Protein AF-A0A947MRN4-F1 (afdb_monomer_lite)

Structure (mmCIF, N/CA/C/O backbone):
data_AF-A0A947MRN4-F1
#
_entry.id   AF-A0A947MRN4-F1
#
loop_
_atom_site.group_PDB
_atom_site.id
_atom_site.type_symbol
_atom_site.label_atom_id
_atom_site.label_alt_id
_atom_site.label_comp_id
_atom_site.label_asym_id
_atom_site.label_entity_id
_atom_site.label_seq_id
_atom_site.pdbx_PDB_ins_code
_atom_site.Cartn_x
_atom_site.Cartn_y
_atom_site.Cartn_z
_atom_site.occupancy
_atom_site.B_iso_or_equiv
_atom_site.auth_seq_id
_atom_site.auth_comp_id
_atom_site.auth_asym_id
_atom_site.auth_atom_id
_atom_site.pdbx_PDB_model_num
ATOM 1 N N . MET A 1 1 ? 10.613 -5.375 -2.729 1.00 62.28 1 MET A N 1
ATOM 2 C CA . MET A 1 1 ? 9.665 -4.798 -3.698 1.00 62.28 1 MET A CA 1
ATOM 3 C C . MET A 1 1 ? 10.235 -4.991 -5.088 1.00 62.28 1 MET A C 1
ATOM 5 O O . MET A 1 1 ? 11.344 -4.524 -5.342 1.00 62.28 1 MET A O 1
ATOM 9 N N . LYS A 1 2 ? 9.563 -5.761 -5.943 1.00 85.69 2 LYS A N 1
ATOM 10 C CA . LYS A 1 2 ? 9.981 -5.928 -7.340 1.00 85.69 2 LYS A CA 1
ATOM 11 C C . LYS A 1 2 ? 9.293 -4.872 -8.204 1.00 85.69 2 LYS A C 1
ATOM 13 O O . LYS A 1 2 ? 8.148 -4.522 -7.943 1.00 85.69 2 LYS A O 1
ATOM 18 N N . LEU A 1 3 ? 9.975 -4.398 -9.249 1.00 89.56 3 LEU A N 1
ATOM 19 C CA . LEU A 1 3 ? 9.441 -3.379 -10.165 1.00 89.56 3 LEU A CA 1
ATOM 20 C C . LEU A 1 3 ? 8.078 -3.783 -10.754 1.00 89.56 3 LEU A C 1
ATOM 22 O O . LEU A 1 3 ? 7.188 -2.948 -10.874 1.00 89.56 3 LEU A O 1
ATOM 26 N N . ASP A 1 4 ? 7.907 -5.066 -11.068 1.00 91.31 4 ASP A N 1
ATOM 27 C CA . ASP A 1 4 ? 6.656 -5.607 -11.603 1.00 91.31 4 ASP A CA 1
ATOM 28 C C . ASP A 1 4 ? 5.477 -5.474 -10.619 1.00 91.31 4 ASP A C 1
ATOM 30 O O . ASP A 1 4 ? 4.382 -5.065 -11.002 1.00 91.31 4 ASP A O 1
ATOM 34 N N . GLU A 1 5 ? 5.719 -5.701 -9.323 1.00 90.50 5 GLU A N 1
ATOM 35 C CA . GLU A 1 5 ? 4.707 -5.536 -8.271 1.00 90.50 5 GLU A CA 1
ATOM 36 C C . GLU A 1 5 ? 4.329 -4.067 -8.082 1.00 90.50 5 GLU A C 1
ATOM 38 O O . GLU A 1 5 ? 3.152 -3.745 -7.918 1.00 90.50 5 GLU A O 1
ATOM 43 N N . THR A 1 6 ? 5.314 -3.169 -8.161 1.00 91.25 6 THR A N 1
ATOM 44 C CA . THR A 1 6 ? 5.082 -1.723 -8.137 1.00 91.25 6 THR A CA 1
ATOM 45 C C . THR A 1 6 ? 4.201 -1.309 -9.313 1.00 91.25 6 THR A C 1
ATOM 47 O O . THR A 1 6 ? 3.175 -0.664 -9.116 1.00 91.25 6 THR A O 1
ATOM 50 N N . ILE A 1 7 ? 4.552 -1.725 -10.535 1.00 93.38 7 ILE A N 1
ATOM 51 C CA . ILE A 1 7 ? 3.789 -1.403 -11.749 1.00 93.38 7 ILE A CA 1
ATOM 52 C C . ILE A 1 7 ? 2.361 -1.953 -11.661 1.00 93.38 7 ILE A C 1
ATOM 54 O O . ILE A 1 7 ? 1.420 -1.245 -12.017 1.00 93.38 7 ILE A O 1
ATOM 58 N N . ARG A 1 8 ? 2.174 -3.183 -11.166 1.00 93.50 8 ARG A N 1
ATOM 59 C CA . ARG A 1 8 ? 0.840 -3.755 -10.930 1.00 93.50 8 ARG A CA 1
ATOM 60 C C . ARG A 1 8 ? 0.035 -2.909 -9.945 1.00 93.50 8 ARG A C 1
ATOM 62 O O . ARG A 1 8 ? -1.097 -2.560 -10.258 1.00 93.50 8 ARG A O 1
ATOM 69 N N . GLY A 1 9 ? 0.617 -2.540 -8.805 1.00 93.00 9 GLY A N 1
ATOM 70 C CA . GLY A 1 9 ? -0.056 -1.712 -7.801 1.00 93.00 9 GLY A CA 1
ATOM 71 C C . GLY A 1 9 ? -0.517 -0.365 -8.357 1.00 93.00 9 GLY A C 1
ATOM 72 O O . GLY A 1 9 ? -1.669 0.014 -8.171 1.00 93.00 9 GLY A O 1
ATOM 73 N N . PHE A 1 10 ? 0.337 0.319 -9.124 1.00 93.19 10 PHE A N 1
ATOM 74 C CA . PHE A 1 10 ? -0.041 1.571 -9.787 1.00 93.19 10 PHE A CA 1
ATOM 75 C C . PHE A 1 10 ? -1.111 1.381 -10.867 1.00 93.19 10 PHE A C 1
ATOM 77 O O . PHE A 1 10 ? -1.987 2.230 -1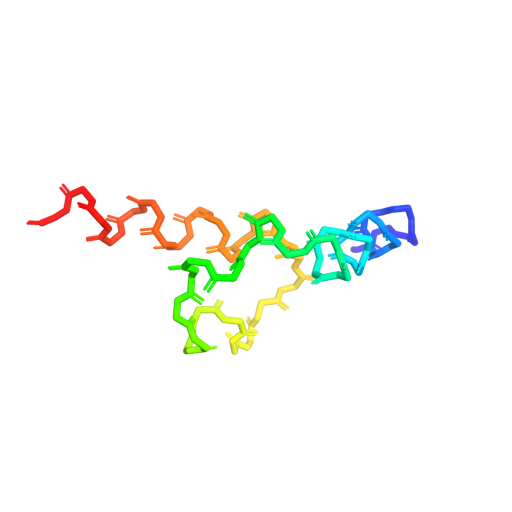0.998 1.00 93.19 10 PHE A O 1
ATOM 84 N N . LYS A 1 11 ? -1.096 0.274 -11.622 1.00 95.25 11 LYS A N 1
ATOM 85 C CA . LYS A 1 11 ? -2.173 -0.034 -12.578 1.00 95.25 11 LYS A CA 1
ATOM 86 C C . LYS A 1 11 ? -3.519 -0.219 -11.879 1.00 95.25 11 LYS A C 1
ATOM 88 O O . LYS A 1 11 ? -4.496 0.326 -12.369 1.00 95.25 11 LYS A O 1
ATOM 93 N N . MET A 1 12 ? -3.547 -0.924 -10.747 1.00 93.50 12 MET A N 1
ATOM 94 C CA . MET A 1 12 ? -4.766 -1.137 -9.955 1.00 93.50 12 MET A CA 1
ATOM 95 C C . MET A 1 12 ? -5.307 0.165 -9.347 1.00 93.50 12 MET A C 1
ATOM 97 O O . MET A 1 12 ? -6.516 0.367 -9.284 1.00 93.50 12 MET A O 1
ATOM 101 N N . LEU A 1 13 ? -4.411 1.062 -8.923 1.00 92.69 13 LEU A N 1
ATOM 102 C CA . LEU A 1 13 ? -4.776 2.412 -8.485 1.00 92.69 13 LEU A CA 1
ATOM 103 C C . LEU A 1 13 ? -5.406 3.216 -9.630 1.00 92.69 13 LEU A C 1
ATOM 105 O O . LEU A 1 13 ? -6.437 3.846 -9.451 1.00 92.69 13 LEU A O 1
ATOM 109 N N . LEU A 1 14 ? -4.806 3.177 -10.823 1.00 94.44 14 LEU A N 1
ATOM 110 C CA . LEU A 1 14 ? -5.312 3.909 -11.988 1.00 94.44 14 LEU A CA 1
ATOM 111 C C . LEU A 1 14 ? -6.603 3.314 -12.567 1.00 94.44 14 LEU A C 1
ATOM 113 O O . LEU A 1 14 ? -7.383 4.048 -13.169 1.00 94.44 14 LEU A O 1
ATOM 117 N N . SER A 1 15 ? -6.823 2.004 -12.426 1.00 96.06 15 SER A N 1
ATOM 118 C CA . SER A 1 15 ? -8.058 1.340 -12.856 1.00 96.06 15 SER A CA 1
ATOM 119 C C . SER A 1 15 ? -9.221 1.533 -11.879 1.00 96.06 15 SER A C 1
ATOM 121 O O . SER A 1 15 ? -10.353 1.208 -12.234 1.00 96.06 15 SER A O 1
ATOM 123 N N . GLY A 1 16 ? -8.963 2.062 -10.678 1.00 93.56 16 GLY A N 1
ATOM 124 C CA . GLY A 1 16 ? -9.961 2.256 -9.624 1.00 93.56 16 GLY A CA 1
ATOM 125 C C . GLY A 1 16 ? -10.356 0.970 -8.889 1.00 93.56 16 GLY A C 1
ATOM 126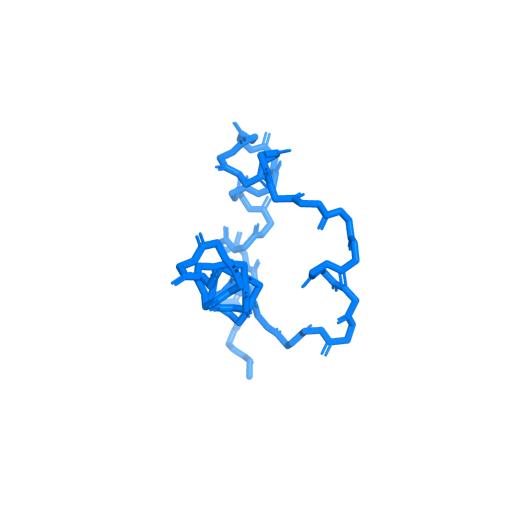 O O . GLY A 1 16 ? -11.321 0.952 -8.127 1.00 93.56 16 GLY A O 1
ATOM 127 N N . GLU A 1 17 ? -9.624 -0.133 -9.083 1.00 92.94 17 GLU A N 1
ATOM 128 C CA . GLU A 1 17 ? -9.937 -1.432 -8.460 1.00 92.94 17 GLU A CA 1
ATOM 129 C C . GLU A 1 17 ? -9.867 -1.389 -6.926 1.00 92.94 17 GLU A C 1
ATOM 131 O O . GLU A 1 17 ? -10.551 -2.152 -6.242 1.00 92.94 17 GLU A O 1
ATOM 136 N N . VAL A 1 18 ? -9.061 -0.480 -6.376 1.00 92.44 18 VAL A N 1
ATOM 137 C CA . VAL A 1 18 ? -8.818 -0.326 -4.934 1.00 92.44 18 VAL A CA 1
ATOM 138 C C . VAL A 1 18 ? -9.439 0.942 -4.340 1.00 92.44 18 VAL A C 1
ATOM 140 O O . VAL A 1 18 ? -9.200 1.234 -3.173 1.00 92.44 18 VAL A O 1
ATOM 143 N N . ASP A 1 19 ? -10.284 1.660 -5.086 1.00 93.56 19 ASP A N 1
ATOM 144 C CA . ASP A 1 19 ? -10.903 2.925 -4.636 1.00 93.56 19 ASP A CA 1
ATOM 145 C C . ASP A 1 19 ? -11.858 2.749 -3.446 1.00 93.56 19 ASP A C 1
ATOM 147 O O . ASP A 1 19 ? -12.167 3.690 -2.720 1.00 93.56 19 ASP A O 1
ATOM 151 N N . HIS A 1 20 ? -12.331 1.524 -3.227 1.00 92.94 20 HIS A N 1
ATOM 152 C CA . HIS A 1 20 ? -13.159 1.166 -2.080 1.00 92.94 20 HIS A CA 1
ATOM 153 C C . HIS A 1 20 ? -12.366 1.094 -0.763 1.00 92.94 20 HIS A C 1
ATOM 155 O O . HIS A 1 20 ? -12.970 1.019 0.310 1.00 92.94 20 HIS A O 1
ATOM 161 N N . ILE A 1 21 ? -11.031 1.075 -0.831 1.00 93.56 21 ILE A N 1
ATOM 162 C CA . ILE A 1 21 ? -10.154 1.011 0.333 1.00 93.56 21 ILE A CA 1
ATOM 163 C C . ILE A 1 21 ? -9.908 2.440 0.847 1.00 93.56 21 ILE A C 1
ATOM 165 O O . ILE A 1 21 ? -9.471 3.298 0.082 1.00 93.56 21 ILE A O 1
ATOM 169 N N . PRO A 1 22 ? -10.124 2.721 2.144 1.00 93.62 22 PRO A N 1
ATOM 170 C CA . PRO A 1 22 ? -9.845 4.041 2.701 1.00 93.62 22 PRO A CA 1
ATOM 171 C C . PRO A 1 22 ? -8.361 4.441 2.599 1.00 93.62 22 PRO A C 1
ATOM 173 O O . PRO A 1 22 ? -7.468 3.622 2.824 1.00 93.62 22 PRO A O 1
ATOM 176 N N . GLU A 1 23 ? -8.086 5.730 2.376 1.00 91.50 23 GLU A N 1
ATOM 177 C CA . GLU A 1 23 ? -6.724 6.287 2.257 1.00 91.50 23 GLU A CA 1
ATOM 178 C C . GLU A 1 23 ? -5.742 5.889 3.384 1.00 91.50 23 GLU A C 1
ATOM 180 O O . GLU A 1 23 ? -4.573 5.628 3.087 1.00 91.50 23 GLU A O 1
ATOM 185 N N . PRO A 1 24 ? -6.155 5.761 4.667 1.00 92.75 24 PRO A N 1
ATOM 186 C CA . PRO A 1 24 ? -5.253 5.342 5.739 1.00 92.75 24 PRO A CA 1
ATOM 187 C C . PRO A 1 24 ? -4.577 3.987 5.509 1.00 92.75 24 PRO A C 1
ATOM 189 O O . PRO A 1 24 ? -3.468 3.779 6.001 1.00 92.75 24 PRO A O 1
ATOM 192 N N . TYR A 1 25 ? -5.200 3.080 4.750 1.00 92.19 25 TYR A N 1
ATOM 193 C CA . TYR A 1 25 ? -4.640 1.757 4.469 1.00 92.19 25 TYR A CA 1
ATOM 194 C C . TYR A 1 25 ? -3.466 1.798 3.490 1.00 92.19 25 TYR A C 1
ATOM 196 O O . TYR A 1 25 ? -2.697 0.840 3.450 1.00 92.19 25 TYR A O 1
ATOM 204 N N . PHE A 1 26 ? -3.290 2.896 2.751 1.00 92.31 26 PHE A N 1
ATOM 205 C CA . PHE A 1 26 ? -2.164 3.108 1.838 1.00 92.31 26 PHE A CA 1
ATOM 206 C C . PHE A 1 26 ? -0.940 3.712 2.536 1.00 92.31 26 PHE A C 1
ATOM 208 O O . PHE A 1 26 ? 0.162 3.692 1.986 1.00 92.31 26 PHE A O 1
ATOM 215 N N . ASN A 1 27 ? -1.096 4.214 3.765 1.00 91.62 27 ASN A N 1
ATOM 216 C CA . ASN A 1 27 ? 0.017 4.773 4.519 1.00 91.62 27 ASN A CA 1
ATOM 217 C C . ASN A 1 27 ? 0.983 3.678 4.982 1.00 91.62 27 ASN A C 1
ATOM 219 O O . ASN A 1 27 ? 0.585 2.664 5.559 1.00 91.62 27 ASN A O 1
ATOM 223 N N . PHE A 1 28 ? 2.277 3.928 4.765 1.00 87.94 28 PHE A N 1
ATOM 224 C CA . PHE A 1 28 ? 3.380 3.066 5.200 1.00 87.94 28 PHE A CA 1
ATOM 225 C C . PHE A 1 28 ? 3.263 1.598 4.743 1.00 87.94 28 PHE A C 1
ATOM 227 O O . PHE A 1 28 ? 3.699 0.693 5.455 1.00 87.94 28 PHE A O 1
ATOM 234 N N . LYS A 1 29 ? 2.684 1.346 3.561 1.00 89.19 29 LYS A N 1
ATOM 235 C CA . LYS A 1 29 ? 2.667 0.017 2.931 1.00 89.19 29 LYS A CA 1
ATOM 236 C C . LYS A 1 29 ? 3.754 -0.100 1.875 1.00 89.19 29 LYS A C 1
ATOM 238 O O . LYS A 1 29 ? 3.990 0.835 1.115 1.00 89.19 29 LYS A O 1
ATOM 243 N N . GLY A 1 30 ? 4.418 -1.252 1.837 1.00 83.44 30 GLY A N 1
ATOM 244 C CA . GLY A 1 30 ? 5.444 -1.552 0.848 1.00 83.44 30 GLY A CA 1
ATOM 245 C C . GLY A 1 30 ? 4.855 -1.967 -0.496 1.00 83.44 30 GLY A C 1
ATOM 246 O O . GLY A 1 30 ? 5.434 -1.641 -1.523 1.00 83.44 30 GLY A O 1
ATOM 247 N N . GLY A 1 31 ? 3.709 -2.648 -0.523 1.00 90.81 31 GLY A N 1
ATOM 248 C CA . GLY A 1 31 ? 3.040 -3.060 -1.761 1.00 90.81 31 GLY A CA 1
ATOM 249 C C . GLY A 1 31 ? 1.517 -3.042 -1.677 1.00 90.81 31 GLY A C 1
ATOM 250 O O . GLY A 1 31 ? 0.939 -2.983 -0.592 1.00 90.81 31 GLY A O 1
ATOM 251 N N . ILE A 1 32 ? 0.861 -3.131 -2.839 1.00 92.62 32 ILE A N 1
ATOM 252 C CA . ILE A 1 32 ? -0.607 -3.097 -2.934 1.00 92.62 32 ILE A CA 1
ATOM 253 C C . ILE A 1 32 ? -1.268 -4.274 -2.205 1.00 92.62 32 ILE A C 1
ATOM 255 O O . ILE A 1 32 ? -2.335 -4.126 -1.620 1.00 92.62 32 ILE A O 1
ATOM 259 N N . ASP A 1 33 ? -0.599 -5.426 -2.155 1.00 92.19 33 ASP A N 1
ATOM 260 C CA . ASP A 1 33 ? -1.121 -6.597 -1.450 1.00 92.19 33 ASP A CA 1
ATOM 261 C C . ASP A 1 33 ? -1.173 -6.365 0.069 1.00 92.19 33 ASP A C 1
ATOM 263 O O . ASP A 1 33 ? -2.086 -6.846 0.734 1.00 92.19 33 ASP A O 1
ATOM 267 N N . GLU A 1 34 ? -0.244 -5.579 0.631 1.00 93.12 34 GLU A N 1
ATOM 268 C CA . GLU A 1 34 ? -0.270 -5.215 2.054 1.00 93.12 34 GLU A CA 1
ATOM 269 C C . GLU A 1 34 ? -1.406 -4.240 2.384 1.00 93.12 34 GLU A C 1
ATOM 271 O O . GLU A 1 34 ? -1.937 -4.277 3.496 1.00 93.12 34 GLU A O 1
ATOM 276 N N . VAL A 1 35 ? -1.784 -3.381 1.431 1.00 92.88 35 VAL A N 1
ATOM 277 C CA . VAL A 1 35 ? -2.954 -2.495 1.539 1.00 92.88 35 VAL A CA 1
ATOM 278 C C . VAL A 1 35 ? -4.225 -3.339 1.607 1.00 92.88 35 VAL A C 1
ATOM 280 O O . VAL A 1 35 ? -5.000 -3.217 2.555 1.00 92.88 35 VAL A O 1
ATOM 283 N N . ILE A 1 36 ? -4.401 -4.244 0.638 1.00 93.12 36 ILE A N 1
ATOM 284 C CA . ILE A 1 36 ? -5.577 -5.117 0.533 1.00 93.12 36 ILE A CA 1
ATOM 285 C C . ILE A 1 36 ? -5.675 -6.031 1.757 1.00 93.12 36 ILE A C 1
ATOM 287 O O . ILE A 1 36 ? -6.735 -6.135 2.365 1.00 93.12 36 ILE A O 1
ATOM 291 N N . ALA A 1 37 ? -4.568 -6.647 2.177 1.00 93.31 37 ALA A N 1
ATOM 292 C CA . ALA A 1 37 ? -4.552 -7.523 3.345 1.00 93.31 37 ALA A CA 1
ATOM 293 C C . ALA A 1 37 ? -4.893 -6.778 4.645 1.0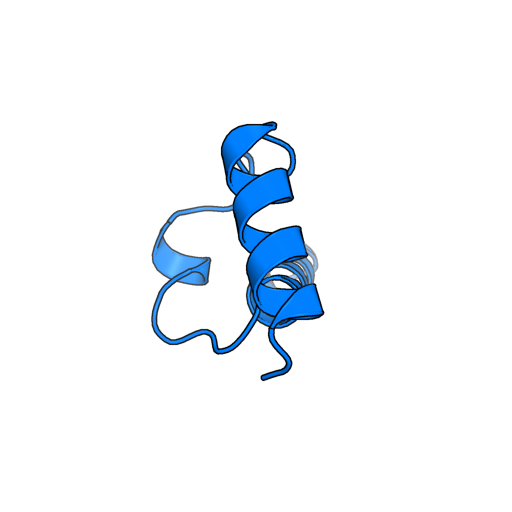0 93.31 37 ALA A C 1
ATOM 295 O O . ALA A 1 37 ? -5.591 -7.325 5.499 1.00 93.31 37 ALA A O 1
ATOM 296 N N . ALA A 1 38 ? -4.413 -5.540 4.811 1.00 92.81 38 ALA A N 1
ATOM 297 C CA . ALA A 1 38 ? -4.758 -4.720 5.969 1.00 92.81 38 ALA A CA 1
ATOM 298 C C . ALA A 1 38 ? -6.247 -4.344 5.971 1.00 92.81 38 ALA A C 1
ATOM 300 O O . ALA A 1 38 ? -6.891 -4.436 7.013 1.00 92.81 38 ALA A O 1
ATOM 301 N N . PHE A 1 39 ? -6.794 -3.983 4.810 1.00 93.31 39 PHE A N 1
ATOM 302 C CA . PHE A 1 39 ? -8.208 -3.654 4.660 1.00 93.31 39 PHE A CA 1
ATOM 303 C C . PHE A 1 39 ? -9.122 -4.858 4.917 1.00 93.31 39 PHE A C 1
ATOM 305 O O . PHE A 1 39 ? -10.040 -4.770 5.728 1.00 93.31 39 PHE A O 1
ATOM 312 N N . GLU A 1 40 ? -8.848 -6.007 4.297 1.00 92.31 40 GLU A N 1
ATOM 313 C CA . GLU A 1 40 ? -9.646 -7.228 4.473 1.00 92.31 40 GLU A CA 1
ATOM 314 C C . GLU A 1 40 ? -9.606 -7.740 5.920 1.00 92.31 40 GLU A C 1
ATOM 316 O O . GLU A 1 40 ? -10.617 -8.202 6.452 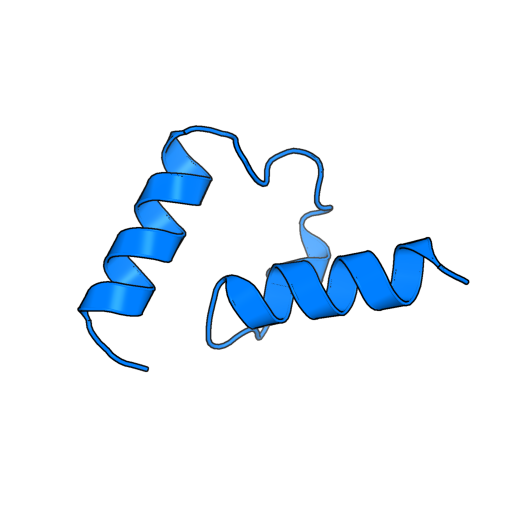1.00 92.31 40 GLU A O 1
ATOM 321 N N . LYS A 1 41 ? -8.460 -7.597 6.600 1.00 91.69 41 LYS A N 1
ATOM 322 C CA . LYS A 1 41 ? -8.326 -7.944 8.020 1.00 91.69 41 LYS A CA 1
ATOM 323 C C . LYS A 1 41 ? -9.217 -7.088 8.923 1.00 91.69 41 LYS A C 1
ATOM 325 O O . LYS A 1 41 ? -9.751 -7.611 9.899 1.00 91.69 41 LYS A O 1
ATOM 330 N N . ASP A 1 42 ? -9.358 -5.803 8.620 1.00 89.94 42 ASP A N 1
ATOM 331 C CA . ASP A 1 42 ? -10.182 -4.882 9.406 1.00 89.94 42 ASP A CA 1
ATOM 332 C C . ASP A 1 42 ? -11.669 -4.968 9.038 1.00 89.94 42 ASP A C 1
ATOM 334 O O . ASP A 1 42 ? -12.519 -4.822 9.910 1.00 89.94 42 ASP A O 1
ATOM 338 N N . LYS A 1 43 ? -11.997 -5.270 7.777 1.00 83.75 43 LYS A N 1
ATOM 339 C CA . LYS A 1 43 ? -13.373 -5.476 7.293 1.00 83.75 43 LYS A CA 1
ATOM 340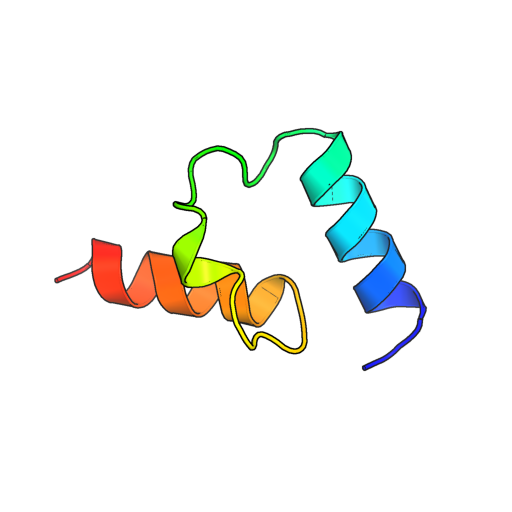 C C . LYS A 1 43 ? -14.055 -6.703 7.911 1.00 83.75 43 LYS A C 1
ATOM 342 O O . LYS A 1 43 ? -15.277 -6.736 8.011 1.00 83.75 43 LYS A O 1
ATOM 347 N N . GLY A 1 44 ? -13.279 -7.721 8.287 1.00 72.38 44 GLY A N 1
ATOM 348 C CA . GLY A 1 44 ? -13.771 -8.942 8.936 1.00 72.38 44 GLY A CA 1
ATOM 349 C C . GLY A 1 44 ? -13.921 -8.855 10.460 1.00 72.38 44 GLY A C 1
ATOM 350 O O . GLY A 1 44 ? -14.133 -9.890 11.094 1.00 72.38 44 GLY A O 1
ATOM 351 N N . LYS A 1 45 ? -13.758 -7.667 11.048 1.00 56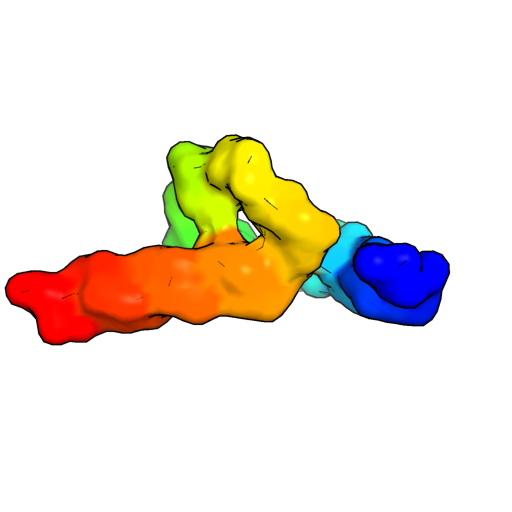.66 45 LYS A N 1
ATOM 352 C CA . LYS A 1 45 ? -13.836 -7.419 12.490 1.00 56.66 45 LYS A CA 1
ATOM 353 C C . LYS A 1 45 ? -15.122 -6.685 12.853 1.00 56.66 45 LYS A C 1
ATOM 355 O O . LYS A 1 45 ? -15.637 -6.970 13.955 1.00 56.66 45 LYS A O 1
#

Sequence (45 aa):
MKLDETIRGFKMLLSGEVDHIPEPYFNFKGGIDEVIAAFEKDKGK

Secondary structure (DSSP, 8-state):
--HHHHHHHHHHHHHTTTTTS-GGGGTT-SSHHHHHHHHHHHHT-

Foldseek 3Di:
DDPVQVVVQVVCVVVCVCVPQDPVLVPPDPGPVSSVVVRVVVVVD

pLDDT: mean 90.0, std 7.63, range [56.66, 96.06]

Radius of gyration: 10.43 Å; chains: 1; bounding box: 24×15×25 Å